Protein AF-A0A7S3H412-F1 (afdb_monomer)

Secondary structure (DSSP, 8-state):
-TTS-HHHHHHHHHHHHHIIIIIIIIIIHHHHHHHHHHHS--GGG-S---HHHHHHHHHHHHHHHHHHHHHHHHHHHHHHHHHHHHS-HHHHHHHHHHHHHHHHHHHHHHHSS--

Structure (mmCIF, N/CA/C/O backbone):
data_AF-A0A7S3H412-F1
#
_entry.id   AF-A0A7S3H412-F1
#
loop_
_atom_site.group_PDB
_atom_site.id
_atom_site.type_symbol
_atom_site.label_atom_id
_atom_site.label_alt_id
_atom_site.label_comp_id
_atom_site.label_asym_id
_atom_site.label_entity_id
_atom_site.label_seq_id
_atom_site.pdbx_PDB_ins_code
_atom_site.Cartn_x
_atom_site.Cartn_y
_atom_site.Cartn_z
_atom_site.occupancy
_atom_site.B_iso_or_equiv
_atom_site.auth_seq_id
_atom_site.auth_comp_id
_atom_site.auth_asym_id
_atom_site.auth_atom_id
_atom_site.pdbx_PDB_model_num
ATOM 1 N N . GLU A 1 1 ? -15.444 -8.115 24.507 1.00 43.97 1 GLU A N 1
ATOM 2 C CA . GLU A 1 1 ? -14.703 -7.051 25.233 1.00 43.97 1 GLU A CA 1
ATOM 3 C C . GLU A 1 1 ? -14.044 -5.957 24.378 1.00 43.97 1 GLU A C 1
ATOM 5 O O . GLU A 1 1 ? -13.823 -4.877 24.906 1.00 43.97 1 GLU A O 1
ATOM 10 N N . LYS A 1 2 ? -13.796 -6.126 23.067 1.00 39.38 2 LYS A N 1
ATOM 11 C CA . LYS A 1 2 ? -13.167 -5.072 22.228 1.00 39.38 2 LYS A CA 1
ATOM 12 C C . LYS A 1 2 ? -14.095 -3.950 21.715 1.00 39.38 2 LYS A C 1
ATOM 14 O O . LYS A 1 2 ? -13.601 -2.991 21.141 1.00 39.38 2 LYS A O 1
ATOM 19 N N . SER A 1 3 ? -15.406 -4.011 21.972 1.00 44.53 3 SER A N 1
ATOM 20 C CA . SER A 1 3 ? -16.361 -2.943 21.605 1.00 44.53 3 SER A CA 1
ATOM 21 C C . SER A 1 3 ? -16.417 -1.782 22.617 1.00 44.53 3 SER A C 1
ATOM 23 O O . SER A 1 3 ? -17.157 -0.827 22.395 1.00 44.53 3 SER A O 1
ATOM 25 N N . LYS A 1 4 ? -15.685 -1.861 23.743 1.00 49.88 4 LYS A N 1
ATOM 26 C CA . LYS A 1 4 ? -15.806 -0.908 24.865 1.00 49.88 4 LYS A CA 1
ATOM 27 C C . LYS A 1 4 ? -14.651 0.092 25.009 1.00 49.88 4 LYS A C 1
ATOM 29 O O . LYS A 1 4 ? -14.781 1.032 25.784 1.00 49.88 4 LYS A O 1
ATOM 34 N N . PHE A 1 5 ? -13.551 -0.051 24.266 1.00 50.25 5 PHE A N 1
ATOM 35 C CA . PHE A 1 5 ? -12.362 0.787 24.461 1.00 50.25 5 PHE A CA 1
ATOM 36 C C . PHE A 1 5 ? -12.067 1.656 23.237 1.00 50.25 5 PHE A C 1
ATOM 38 O O . PHE A 1 5 ? -11.359 1.243 22.320 1.00 50.25 5 PHE A O 1
ATOM 45 N N . ARG A 1 6 ? -12.567 2.900 23.272 1.00 56.91 6 ARG A N 1
ATOM 46 C CA . ARG A 1 6 ? -12.244 3.976 22.312 1.00 56.91 6 ARG A CA 1
ATOM 47 C C . ARG A 1 6 ? -10.738 4.100 22.043 1.00 56.91 6 ARG A C 1
ATOM 49 O O . ARG A 1 6 ? -10.348 4.341 20.909 1.00 56.91 6 ARG A O 1
ATOM 56 N N . ALA A 1 7 ? -9.898 3.890 23.059 1.00 60.34 7 ALA A N 1
ATOM 57 C CA . ALA A 1 7 ? -8.441 3.942 22.924 1.00 60.34 7 ALA A CA 1
ATOM 58 C C . ALA A 1 7 ? -7.889 2.859 21.975 1.00 60.34 7 ALA A C 1
ATOM 60 O O . ALA A 1 7 ? -7.090 3.167 21.099 1.00 60.34 7 ALA A O 1
ATOM 61 N N . GLY A 1 8 ? -8.382 1.618 22.074 1.00 62.12 8 GLY A N 1
ATOM 62 C CA . GLY A 1 8 ? -7.943 0.521 21.204 1.00 62.12 8 GLY A CA 1
ATOM 63 C C . GLY A 1 8 ? -8.408 0.670 19.752 1.00 62.12 8 GLY A C 1
ATOM 64 O O . GLY A 1 8 ? -7.731 0.205 18.843 1.00 62.12 8 GLY A O 1
ATOM 65 N N . GLN A 1 9 ? -9.537 1.348 19.519 1.00 65.62 9 GLN A N 1
ATOM 66 C CA . GLN A 1 9 ? -9.989 1.700 18.168 1.00 65.62 9 GLN A CA 1
ATOM 67 C C . GLN A 1 9 ? -9.142 2.826 17.561 1.00 65.62 9 GLN A C 1
ATOM 69 O O . GLN A 1 9 ? -8.825 2.773 16.378 1.00 65.62 9 GLN A O 1
ATOM 74 N N . ILE A 1 10 ? -8.739 3.817 18.363 1.00 68.88 10 ILE A N 1
ATOM 75 C CA . ILE A 1 10 ? -7.870 4.914 17.913 1.00 68.88 10 ILE A CA 1
ATOM 76 C C . ILE A 1 10 ? -6.476 4.396 17.553 1.00 68.88 10 ILE A C 1
ATOM 78 O O . ILE A 1 10 ? -5.953 4.774 16.508 1.00 68.88 10 ILE A O 1
ATOM 82 N N . ASP A 1 11 ? -5.887 3.519 18.366 1.00 73.19 11 ASP A N 1
ATOM 83 C CA . ASP A 1 11 ? -4.586 2.922 18.038 1.00 73.19 11 ASP A CA 1
ATOM 84 C C . ASP A 1 11 ? -4.659 2.051 16.783 1.00 73.19 11 ASP A C 1
ATOM 86 O O . ASP A 1 11 ? -3.744 2.082 15.966 1.00 73.19 11 ASP A O 1
ATOM 90 N N . LEU A 1 12 ? -5.778 1.358 16.566 1.00 69.62 12 LEU A N 1
ATOM 91 C CA . LEU A 1 12 ? -6.014 0.616 15.332 1.00 69.62 12 LEU A CA 1
ATOM 92 C C . LEU A 1 12 ? -6.148 1.509 14.105 1.00 69.62 12 LEU A C 1
ATOM 94 O O . LEU A 1 12 ? -5.556 1.206 13.075 1.00 69.62 12 LEU A O 1
ATOM 98 N N . ILE A 1 13 ? -6.881 2.617 14.207 1.00 73.12 13 ILE A N 1
ATOM 99 C CA . ILE A 1 13 ? -6.990 3.592 13.116 1.00 73.12 13 ILE A CA 1
ATOM 100 C C . ILE A 1 13 ? -5.619 4.204 12.822 1.00 73.12 13 ILE A C 1
ATOM 102 O O . ILE A 1 13 ? -5.259 4.344 11.660 1.00 73.12 13 ILE A O 1
ATOM 106 N N . LYS A 1 14 ? -4.823 4.520 13.852 1.00 75.69 14 LYS A N 1
ATOM 107 C CA . LYS A 1 14 ? -3.452 5.021 13.678 1.00 75.69 14 LYS A CA 1
ATOM 108 C C . LYS A 1 14 ? -2.545 3.995 13.004 1.00 75.69 14 LYS A C 1
ATOM 110 O O . LYS A 1 14 ? -1.807 4.368 12.102 1.00 75.69 14 LYS A O 1
ATOM 115 N N . GLN A 1 15 ? -2.610 2.729 13.415 1.00 72.38 15 GLN A N 1
ATOM 116 C CA . GLN A 1 15 ? -1.850 1.644 12.789 1.00 72.38 15 GLN A CA 1
ATOM 117 C C . GLN A 1 15 ? -2.274 1.450 11.335 1.00 72.38 15 GLN A C 1
ATOM 119 O O . GLN A 1 15 ? -1.426 1.450 10.457 1.00 72.38 15 GLN A O 1
ATOM 124 N N . THR A 1 16 ? -3.581 1.399 11.077 1.00 74.38 16 THR A N 1
ATOM 125 C CA . THR A 1 16 ? -4.154 1.258 9.732 1.00 74.38 16 THR A CA 1
ATOM 126 C C . THR A 1 16 ? -3.768 2.431 8.835 1.00 74.38 16 THR A C 1
ATOM 128 O O . THR A 1 16 ? -3.410 2.232 7.680 1.00 74.3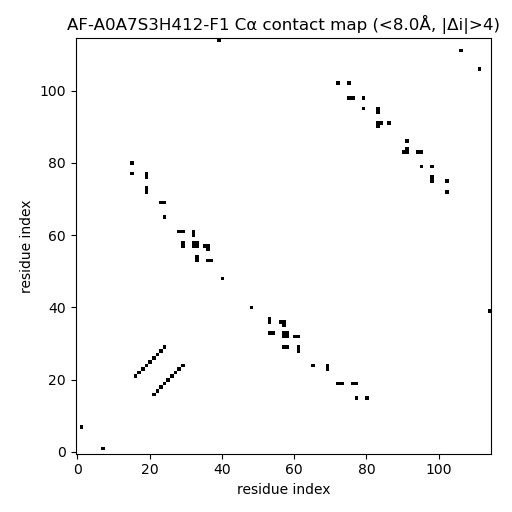8 16 THR A O 1
ATOM 131 N N . ALA A 1 17 ? -3.800 3.659 9.357 1.00 76.75 17 ALA A N 1
ATOM 132 C CA . ALA A 1 17 ? -3.390 4.848 8.622 1.00 76.75 17 ALA A CA 1
ATOM 133 C C . ALA A 1 17 ? -1.877 4.860 8.365 1.00 76.75 17 ALA A C 1
ATOM 135 O O . ALA A 1 17 ? -1.441 5.189 7.269 1.00 76.75 17 ALA A O 1
ATOM 136 N N . TYR A 1 18 ? -1.059 4.467 9.338 1.00 79.88 18 TYR A N 1
ATOM 137 C CA . TYR A 1 18 ? 0.377 4.337 9.118 1.00 79.88 18 TYR A CA 1
ATOM 138 C C . TYR A 1 18 ? 0.676 3.289 8.037 1.00 79.88 18 TYR A C 1
ATOM 140 O O . TYR A 1 18 ? 1.430 3.561 7.105 1.00 79.88 18 TYR A O 1
ATOM 148 N N . ASP A 1 19 ? 0.032 2.126 8.103 1.00 73.12 19 ASP A N 1
ATOM 149 C CA . ASP A 1 19 ? 0.247 1.067 7.120 1.00 73.12 19 ASP A CA 1
ATOM 150 C C . ASP A 1 19 ? -0.232 1.493 5.726 1.00 73.12 19 ASP A C 1
ATOM 152 O O . ASP A 1 19 ? 0.503 1.379 4.750 1.00 73.12 19 ASP A O 1
ATOM 156 N N . ASN A 1 20 ? -1.419 2.095 5.623 1.00 71.75 20 ASN A N 1
ATOM 157 C CA . ASN A 1 20 ? -1.992 2.474 4.333 1.00 71.75 20 ASN A CA 1
ATOM 158 C C . ASN A 1 20 ? -1.329 3.685 3.674 1.00 71.75 20 ASN A C 1
ATOM 160 O O . ASN A 1 20 ? -1.192 3.701 2.452 1.00 71.75 20 ASN A O 1
ATOM 164 N N . PHE A 1 21 ? -0.938 4.697 4.449 1.00 75.19 21 PHE A N 1
ATOM 165 C CA . PHE A 1 21 ? -0.417 5.957 3.907 1.00 75.19 21 PHE A CA 1
ATOM 166 C C . PHE A 1 21 ? 1.109 6.031 3.906 1.00 75.19 21 PHE A C 1
ATOM 168 O O . PHE A 1 21 ? 1.676 6.814 3.146 1.00 75.19 21 PHE A O 1
ATOM 175 N N . ILE A 1 22 ? 1.784 5.264 4.767 1.00 75.94 22 ILE A N 1
ATOM 176 C CA . ILE A 1 22 ? 3.246 5.284 4.872 1.00 75.94 22 ILE A CA 1
ATOM 177 C C . ILE A 1 22 ? 3.822 3.975 4.344 1.00 75.94 22 ILE A C 1
ATOM 179 O O . I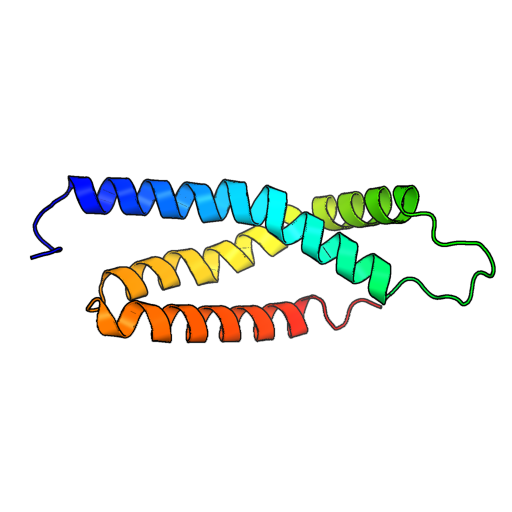LE A 1 22 ? 4.595 3.995 3.388 1.00 75.94 22 ILE A O 1
ATOM 183 N N . HIS A 1 23 ? 3.433 2.831 4.905 1.00 76.25 23 HIS A N 1
ATOM 184 C CA . HIS A 1 23 ? 4.036 1.557 4.515 1.00 76.25 23 HIS A CA 1
ATOM 185 C C . HIS A 1 23 ? 3.680 1.157 3.075 1.00 76.25 23 HIS A C 1
ATOM 187 O O . HIS A 1 23 ? 4.571 0.927 2.254 1.00 76.25 23 HIS A O 1
ATOM 193 N N . TYR A 1 24 ? 2.395 1.137 2.719 1.00 71.62 24 TYR A N 1
ATOM 194 C CA . TYR A 1 24 ? 1.979 0.741 1.376 1.00 71.62 24 TYR A CA 1
ATOM 195 C C . TYR A 1 24 ? 2.440 1.741 0.314 1.00 71.62 24 TYR A C 1
ATOM 197 O O . TYR A 1 24 ? 3.008 1.347 -0.706 1.00 71.62 24 TYR A O 1
ATOM 205 N N . THR A 1 25 ? 2.301 3.035 0.592 1.00 71.25 25 THR A N 1
ATOM 206 C CA . THR A 1 25 ? 2.670 4.108 -0.335 1.00 71.25 25 THR A CA 1
ATOM 207 C C . THR A 1 25 ? 4.182 4.243 -0.541 1.00 71.25 25 THR A C 1
ATOM 209 O O . THR A 1 25 ? 4.617 4.478 -1.665 1.00 71.25 25 THR A O 1
ATOM 212 N N . PHE A 1 26 ? 5.013 4.098 0.490 1.00 73.31 26 PHE A N 1
ATOM 213 C CA . PHE A 1 26 ? 6.453 4.370 0.356 1.00 73.31 26 PHE A CA 1
ATOM 214 C C . PHE A 1 26 ? 7.335 3.124 0.352 1.00 73.31 26 PHE A C 1
ATOM 216 O O . PHE A 1 26 ? 8.495 3.221 -0.039 1.00 73.31 26 PHE A O 1
ATOM 223 N N . VAL A 1 27 ? 6.821 1.959 0.753 1.00 75.62 27 VAL A N 1
ATOM 224 C CA . VAL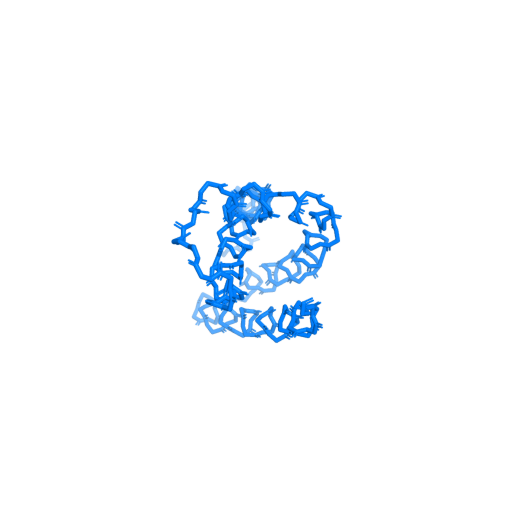 A 1 27 ? 7.607 0.716 0.798 1.00 75.62 27 VAL A CA 1
ATOM 225 C C . VAL A 1 27 ? 7.062 -0.303 -0.190 1.00 75.62 27 VAL A C 1
ATOM 227 O O . VAL A 1 27 ? 7.794 -0.751 -1.068 1.00 75.62 27 VAL A O 1
ATOM 230 N N . TYR A 1 28 ? 5.776 -0.643 -0.100 1.00 77.19 28 TYR A N 1
ATOM 231 C CA . TYR A 1 28 ? 5.208 -1.720 -0.912 1.00 77.19 28 TYR A CA 1
ATOM 232 C C . TYR A 1 28 ? 5.237 -1.408 -2.409 1.00 77.19 28 TYR A C 1
ATOM 234 O O . TYR A 1 28 ? 5.763 -2.204 -3.186 1.00 77.19 28 TYR A O 1
ATOM 242 N N . PHE A 1 29 ? 4.718 -0.249 -2.827 1.00 74.38 29 PHE A N 1
ATOM 243 C CA . PHE A 1 29 ? 4.673 0.081 -4.249 1.00 74.38 29 PHE A CA 1
ATOM 244 C C . PHE A 1 29 ? 6.060 0.272 -4.882 1.00 74.38 29 PHE A C 1
ATOM 246 O O . PHE A 1 29 ? 6.294 -0.331 -5.929 1.00 74.38 29 PHE A O 1
ATOM 253 N N . PRO A 1 30 ? 7.019 1.008 -4.283 1.00 76.31 30 PRO A N 1
ATOM 254 C CA . PRO A 1 30 ? 8.367 1.108 -4.846 1.00 76.31 30 PRO A CA 1
ATOM 255 C C . PRO A 1 30 ? 9.054 -0.251 -4.991 1.00 76.31 30 PRO A C 1
ATOM 257 O O . PRO A 1 30 ? 9.649 -0.527 -6.030 1.00 76.31 30 PRO A O 1
ATOM 260 N N . VAL A 1 31 ? 8.918 -1.135 -3.997 1.00 78.69 31 VAL A N 1
ATOM 261 C CA . VAL A 1 31 ? 9.462 -2.499 -4.065 1.00 78.69 31 VAL A CA 1
ATOM 262 C C . VAL A 1 31 ? 8.755 -3.319 -5.148 1.00 78.69 31 VAL A C 1
ATOM 264 O O . VAL A 1 31 ? 9.413 -4.010 -5.922 1.00 78.69 31 VAL A O 1
ATOM 267 N N . PHE A 1 32 ? 7.432 -3.208 -5.266 1.00 79.19 32 PHE A N 1
ATOM 268 C CA . PHE A 1 32 ? 6.668 -3.881 -6.314 1.00 79.19 32 PHE A CA 1
ATOM 269 C C . PHE A 1 32 ? 7.108 -3.447 -7.719 1.00 79.19 32 PHE A C 1
ATOM 271 O O . PHE A 1 32 ? 7.388 -4.302 -8.556 1.00 79.19 32 PHE A O 1
ATOM 278 N N . TYR A 1 33 ? 7.221 -2.140 -7.973 1.00 73.44 33 TYR A N 1
ATOM 279 C CA . TYR A 1 33 ? 7.672 -1.619 -9.266 1.00 73.44 33 TYR A CA 1
ATOM 280 C C . TYR A 1 33 ? 9.138 -1.973 -9.547 1.00 73.44 33 TYR A C 1
ATOM 282 O O . TYR A 1 33 ? 9.465 -2.296 -10.684 1.00 73.44 33 TYR A O 1
ATOM 290 N N . MET A 1 34 ? 10.000 -2.010 -8.526 1.00 76.31 34 MET A N 1
ATOM 291 C CA . MET A 1 34 ? 11.378 -2.504 -8.650 1.00 76.31 34 MET A CA 1
ATOM 292 C C . MET A 1 34 ? 11.432 -3.958 -9.120 1.00 76.31 34 MET A C 1
ATOM 294 O O . MET A 1 34 ? 12.140 -4.273 -10.074 1.00 76.31 34 MET A O 1
ATOM 298 N N . PHE A 1 35 ? 10.673 -4.852 -8.479 1.00 77.88 35 PHE A N 1
ATOM 299 C CA . PHE A 1 35 ? 10.607 -6.253 -8.897 1.00 77.88 35 PHE A CA 1
ATOM 300 C C . PHE A 1 35 ? 9.930 -6.412 -10.256 1.00 77.88 35 PHE A C 1
ATOM 302 O O . PHE A 1 35 ? 10.363 -7.245 -11.046 1.00 77.88 35 PHE A O 1
ATOM 309 N N . LYS A 1 36 ? 8.910 -5.602 -10.560 1.00 75.56 36 LYS A N 1
ATOM 310 C CA . LYS A 1 36 ? 8.257 -5.594 -11.871 1.00 75.56 36 LYS A CA 1
ATOM 311 C C . LYS A 1 36 ? 9.254 -5.237 -12.972 1.00 75.56 36 LYS A C 1
ATOM 313 O O . LYS A 1 36 ? 9.388 -6.010 -13.912 1.00 75.56 36 LYS A O 1
ATOM 318 N N . GLU A 1 37 ? 9.991 -4.137 -12.828 1.00 75.56 37 GLU A N 1
ATOM 319 C CA . GLU A 1 37 ? 11.021 -3.734 -13.791 1.00 75.56 37 GLU A CA 1
ATOM 320 C C . GLU A 1 37 ? 12.167 -4.746 -13.862 1.00 75.56 37 GLU A C 1
ATOM 322 O O . GLU A 1 37 ? 12.687 -4.977 -14.941 1.00 75.56 37 GLU A O 1
ATOM 327 N N . LEU A 1 38 ? 12.543 -5.393 -12.754 1.00 76.50 38 LEU A N 1
ATOM 328 C CA . LEU A 1 38 ? 13.580 -6.430 -12.750 1.00 76.50 38 LEU A CA 1
ATOM 329 C C . LEU A 1 38 ? 13.134 -7.712 -13.470 1.00 76.50 38 LEU A C 1
ATOM 331 O O . LEU A 1 38 ? 13.932 -8.329 -14.167 1.00 76.50 38 LEU A O 1
ATOM 335 N N . ILE A 1 39 ? 11.870 -8.114 -13.321 1.00 74.25 39 ILE A N 1
ATOM 336 C CA . ILE A 1 39 ? 11.298 -9.292 -13.993 1.00 74.25 39 ILE A CA 1
ATOM 337 C C . ILE A 1 39 ? 11.020 -8.995 -15.475 1.00 74.25 39 ILE A C 1
ATOM 339 O O . ILE A 1 39 ? 11.187 -9.872 -16.318 1.00 74.25 39 ILE A O 1
ATOM 343 N N . GLN A 1 40 ? 10.605 -7.765 -15.795 1.00 71.75 40 GLN A N 1
ATOM 344 C CA . GLN A 1 40 ? 10.372 -7.284 -17.161 1.00 71.75 40 GLN A CA 1
ATOM 345 C C . GLN A 1 40 ? 11.647 -6.745 -17.832 1.00 71.75 40 GLN A C 1
ATOM 347 O O . GLN A 1 40 ? 11.594 -6.362 -19.001 1.00 71.75 40 GLN A O 1
ATOM 352 N N . ALA A 1 41 ? 12.786 -6.716 -17.125 1.00 67.50 41 ALA A N 1
ATOM 353 C CA . ALA A 1 41 ? 14.076 -6.320 -17.673 1.00 67.50 41 ALA A CA 1
ATOM 354 C C . ALA A 1 41 ? 14.478 -7.330 -18.745 1.00 67.50 41 ALA A C 1
ATOM 356 O O . ALA A 1 41 ? 15.018 -8.405 -18.482 1.00 67.50 41 ALA A O 1
ATOM 357 N N . ASP A 1 42 ? 14.169 -6.971 -19.981 1.00 57.53 42 ASP A N 1
ATOM 358 C CA . ASP A 1 42 ? 14.431 -7.798 -21.134 1.00 57.53 42 ASP A CA 1
ATOM 359 C C . ASP A 1 42 ? 15.953 -7.955 -21.295 1.00 57.53 42 ASP A C 1
ATOM 361 O O . ASP A 1 42 ? 16.677 -6.992 -21.570 1.00 57.53 42 ASP A O 1
ATOM 365 N N . SER A 1 43 ? 16.456 -9.187 -21.150 1.00 52.94 43 SER A N 1
ATOM 366 C CA . SER A 1 43 ? 17.860 -9.532 -21.448 1.00 52.94 43 SER A CA 1
ATOM 367 C C . SER A 1 43 ? 18.224 -9.270 -22.922 1.00 52.94 43 SER A C 1
ATOM 369 O O . SER A 1 43 ? 19.390 -9.337 -23.310 1.00 52.94 43 SER A O 1
ATOM 371 N N . SER A 1 44 ? 17.233 -8.913 -23.744 1.00 46.91 44 SER A N 1
ATOM 372 C CA . SER A 1 44 ? 17.333 -8.584 -25.166 1.00 46.91 44 SER A CA 1
ATOM 373 C C . SER A 1 44 ? 18.187 -7.349 -25.495 1.00 46.91 44 SER A C 1
ATOM 375 O O . SER A 1 44 ? 18.507 -7.137 -26.663 1.00 46.91 44 SER A O 1
ATOM 377 N N . LYS A 1 45 ? 18.611 -6.540 -24.511 1.00 50.47 45 LYS A N 1
ATOM 378 C CA . LYS A 1 45 ? 19.501 -5.382 -24.735 1.00 50.47 45 LYS A CA 1
ATOM 379 C C . LYS A 1 45 ? 20.949 -5.577 -24.276 1.00 50.47 45 LYS A C 1
ATOM 381 O O . LYS A 1 45 ? 21.585 -4.586 -23.963 1.00 50.47 45 LYS A O 1
ATOM 386 N N . GLY A 1 46 ? 21.492 -6.799 -24.254 1.00 46.47 46 GLY A N 1
ATOM 387 C CA . GLY A 1 46 ? 22.944 -7.080 -24.372 1.00 46.47 46 GLY A CA 1
ATOM 388 C C . GLY A 1 46 ? 23.936 -6.350 -23.440 1.00 46.47 46 GLY A C 1
ATOM 389 O O . GLY A 1 46 ? 25.141 -6.429 -23.654 1.00 46.47 46 GLY A O 1
ATOM 390 N N . GLY A 1 47 ? 23.463 -5.640 -22.421 1.00 49.53 47 GLY A N 1
ATOM 391 C CA . GLY A 1 47 ? 24.233 -4.834 -21.487 1.00 49.53 47 GLY A CA 1
ATOM 392 C C . GLY A 1 47 ? 23.745 -5.155 -20.085 1.00 49.53 47 GLY A C 1
ATOM 393 O O . GLY A 1 47 ? 22.549 -5.352 -19.883 1.00 49.53 47 GLY A O 1
ATOM 394 N N . GLY A 1 48 ? 24.680 -5.295 -19.146 1.00 56.72 48 GLY A N 1
ATOM 395 C CA . GLY A 1 48 ? 24.4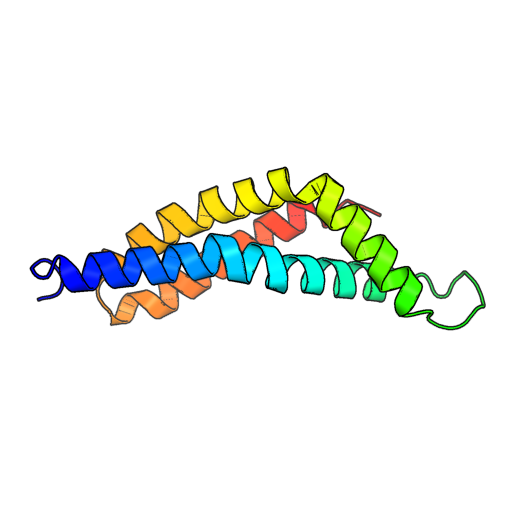08 -5.776 -17.792 1.00 56.72 48 GLY A CA 1
ATOM 396 C C . GLY A 1 48 ? 23.259 -5.051 -17.084 1.00 56.72 48 GLY A C 1
ATOM 397 O O . GLY A 1 48 ? 22.915 -3.915 -17.407 1.00 56.72 48 GLY A O 1
ATOM 398 N N . ILE A 1 49 ? 22.679 -5.734 -16.097 1.00 63.28 49 ILE A N 1
ATOM 399 C CA . ILE A 1 49 ? 21.579 -5.231 -15.270 1.00 63.28 49 ILE A CA 1
ATOM 400 C C . ILE A 1 49 ? 22.048 -3.973 -14.528 1.00 63.28 49 ILE A C 1
ATOM 402 O O . ILE A 1 49 ? 22.767 -4.054 -13.532 1.00 63.28 49 ILE A O 1
ATOM 406 N N . ASP A 1 50 ? 21.643 -2.804 -15.018 1.00 70.25 50 ASP A N 1
ATOM 407 C CA . ASP A 1 50 ? 21.897 -1.526 -14.361 1.00 70.25 50 ASP A CA 1
ATOM 408 C C . ASP A 1 50 ? 20.776 -1.249 -13.352 1.00 70.25 50 ASP A C 1
ATOM 410 O O . ASP A 1 50 ? 19.720 -0.699 -13.674 1.00 70.25 50 ASP A O 1
ATOM 414 N N . VAL A 1 51 ? 21.007 -1.685 -12.113 1.00 70.38 51 VAL A N 1
ATOM 415 C CA . VAL A 1 51 ? 20.043 -1.603 -11.003 1.00 70.38 51 VAL A CA 1
ATOM 416 C C . VAL A 1 51 ? 19.631 -0.153 -10.716 1.00 70.38 51 VAL A C 1
ATOM 418 O O . VAL A 1 51 ? 18.510 0.093 -10.275 1.00 70.38 51 VAL A O 1
ATOM 421 N N . THR A 1 52 ? 20.503 0.818 -11.008 1.00 72.44 52 THR A N 1
ATOM 422 C CA . THR A 1 52 ? 20.214 2.240 -10.777 1.00 72.44 52 THR A CA 1
ATOM 423 C C . THR A 1 52 ? 19.162 2.775 -11.748 1.00 72.44 52 THR A C 1
ATOM 425 O O . THR A 1 52 ? 18.184 3.380 -11.314 1.00 72.44 52 THR A O 1
ATOM 428 N N . LYS A 1 53 ? 19.270 2.439 -13.039 1.00 70.94 53 LYS A N 1
ATOM 429 C CA 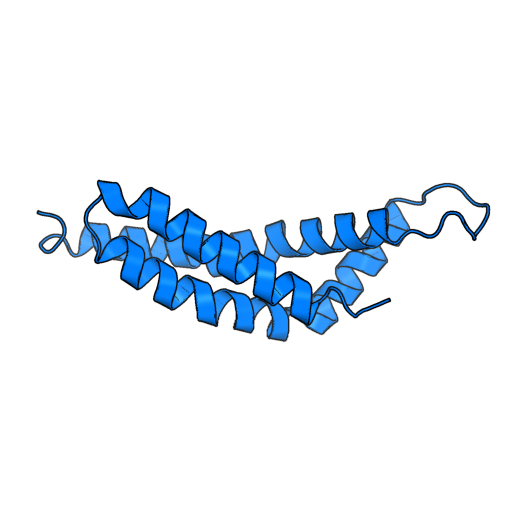. LYS A 1 53 ? 18.268 2.798 -14.060 1.00 70.94 53 LYS A CA 1
ATOM 430 C C . LYS A 1 53 ? 16.935 2.087 -13.866 1.00 70.94 53 LYS A C 1
ATOM 432 O O . LYS A 1 53 ? 15.886 2.668 -14.129 1.00 70.94 53 LYS A O 1
ATOM 437 N N . ILE A 1 54 ? 16.972 0.840 -13.396 1.00 72.75 54 ILE A N 1
ATOM 438 C CA . ILE A 1 54 ? 15.768 0.093 -13.005 1.00 72.75 54 ILE A CA 1
ATOM 439 C C . ILE A 1 54 ? 15.055 0.828 -11.863 1.00 72.75 54 ILE A C 1
ATOM 441 O O . ILE A 1 54 ? 13.846 1.034 -11.934 1.00 72.75 54 ILE A O 1
ATOM 445 N N . GLY A 1 55 ? 15.812 1.298 -10.866 1.00 72.06 55 GLY A N 1
ATOM 446 C CA . GLY A 1 55 ? 15.306 2.126 -9.770 1.00 72.06 55 GLY A CA 1
ATOM 447 C C . GLY A 1 55 ? 14.648 3.418 -10.222 1.00 72.06 55 GLY A C 1
ATOM 448 O O . GLY A 1 55 ? 13.515 3.695 -9.833 1.00 72.06 55 GLY A O 1
ATOM 449 N N . GLU A 1 56 ? 15.323 4.187 -11.071 1.00 76.19 56 GLU A N 1
ATOM 450 C CA . GLU A 1 56 ? 14.795 5.453 -11.587 1.00 76.19 56 GLU A CA 1
ATOM 451 C C . GLU A 1 56 ? 13.518 5.253 -12.417 1.00 76.19 56 GLU A C 1
ATOM 453 O O . GLU A 1 56 ? 12.533 5.971 -12.221 1.00 76.19 56 GLU A O 1
ATOM 458 N N . ASN A 1 57 ? 13.485 4.236 -13.284 1.00 73.25 57 ASN A N 1
ATOM 459 C CA . ASN A 1 57 ? 12.304 3.908 -14.084 1.00 73.25 57 ASN A CA 1
ATOM 460 C C . ASN A 1 57 ? 11.138 3.411 -13.219 1.00 73.25 57 ASN A C 1
ATOM 462 O O . ASN A 1 57 ? 10.000 3.841 -13.424 1.00 73.25 57 ASN A O 1
ATOM 466 N N . ALA A 1 58 ? 11.413 2.554 -12.231 1.00 72.50 58 ALA A N 1
ATOM 467 C CA . ALA A 1 58 ? 10.418 2.059 -11.284 1.00 72.50 58 ALA A CA 1
ATOM 468 C C . ALA A 1 58 ? 9.805 3.202 -10.462 1.00 72.50 58 ALA A C 1
ATOM 470 O O . ALA A 1 58 ? 8.584 3.288 -10.339 1.00 72.50 58 ALA A O 1
ATOM 471 N N . LEU A 1 59 ? 10.634 4.118 -9.950 1.00 74.81 59 LEU A N 1
ATOM 472 C CA . LEU A 1 59 ? 10.190 5.296 -9.198 1.00 74.81 59 LEU A CA 1
ATOM 473 C C . LEU A 1 59 ? 9.398 6.274 -10.069 1.00 74.81 59 LEU A C 1
ATOM 475 O O . LEU A 1 59 ? 8.372 6.783 -9.624 1.00 74.81 59 LEU A O 1
ATOM 479 N N . SER A 1 60 ? 9.826 6.511 -11.311 1.00 76.69 60 SER A N 1
ATOM 480 C CA . SER A 1 60 ? 9.112 7.386 -12.246 1.00 76.69 60 SER A CA 1
ATOM 481 C C . SER A 1 60 ? 7.739 6.816 -12.630 1.00 76.69 60 SER A C 1
ATOM 483 O O . SER A 1 60 ? 6.727 7.520 -12.559 1.00 76.69 60 SER A O 1
ATOM 485 N N . LYS A 1 61 ? 7.666 5.517 -12.957 1.00 74.38 61 LYS A N 1
ATOM 486 C CA . LYS A 1 61 ? 6.398 4.817 -13.226 1.00 74.38 61 LYS A CA 1
ATOM 487 C C . LYS A 1 61 ? 5.496 4.787 -12.001 1.00 74.38 61 LYS A C 1
ATOM 489 O O . LYS A 1 61 ? 4.289 4.989 -12.146 1.00 74.38 61 LYS A O 1
ATOM 494 N N . TYR A 1 62 ? 6.068 4.576 -10.817 1.00 74.00 62 TYR A N 1
ATOM 495 C CA . TYR A 1 62 ? 5.314 4.642 -9.579 1.00 74.00 62 TYR A CA 1
ATOM 496 C C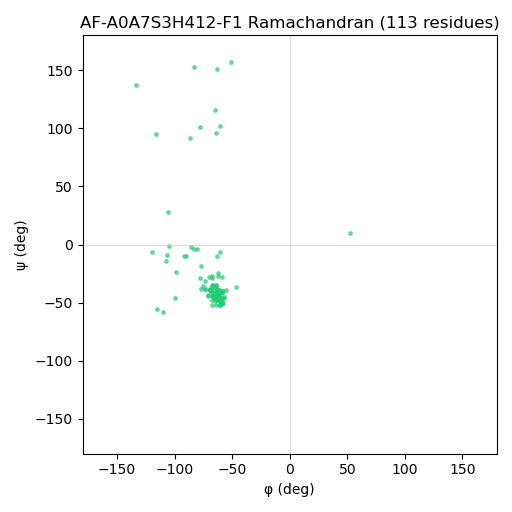 . TYR A 1 62 ? 4.754 6.045 -9.356 1.00 74.00 62 TYR A C 1
ATOM 498 O O . TYR A 1 62 ? 3.564 6.166 -9.117 1.00 74.00 62 TYR A O 1
ATOM 506 N N . TRP A 1 63 ? 5.547 7.109 -9.502 1.00 77.75 63 TRP A N 1
ATOM 507 C CA . TRP A 1 63 ? 5.081 8.479 -9.269 1.00 77.75 63 TRP A CA 1
ATOM 508 C C . TRP A 1 63 ? 3.921 8.880 -10.188 1.00 77.75 63 TRP A C 1
ATOM 510 O O . TRP A 1 63 ? 2.960 9.495 -9.736 1.00 77.75 63 TRP A O 1
ATOM 520 N N . ASN A 1 64 ? 3.958 8.459 -11.454 1.00 77.44 64 ASN A N 1
ATOM 521 C CA . ASN A 1 64 ? 2.864 8.700 -12.400 1.00 77.44 64 ASN A CA 1
ATOM 522 C C . ASN A 1 64 ? 1.578 7.939 -12.041 1.00 77.44 64 ASN A C 1
ATOM 524 O O . ASN A 1 64 ? 0.479 8.394 -12.347 1.00 77.44 64 ASN A O 1
ATOM 528 N N . ASN A 1 65 ? 1.710 6.786 -11.387 1.00 75.19 65 ASN A N 1
ATOM 529 C CA . ASN A 1 65 ? 0.599 5.913 -11.027 1.00 75.19 65 ASN A CA 1
ATOM 530 C C . ASN A 1 65 ? 0.233 5.964 -9.538 1.00 75.19 65 ASN A C 1
ATOM 532 O O . ASN A 1 65 ? -0.723 5.304 -9.130 1.00 75.19 65 ASN A O 1
ATOM 536 N N . CYS A 1 66 ? 0.956 6.744 -8.726 1.00 72.19 66 CYS A N 1
ATOM 537 C CA . CYS A 1 66 ? 0.905 6.636 -7.271 1.00 72.19 66 CYS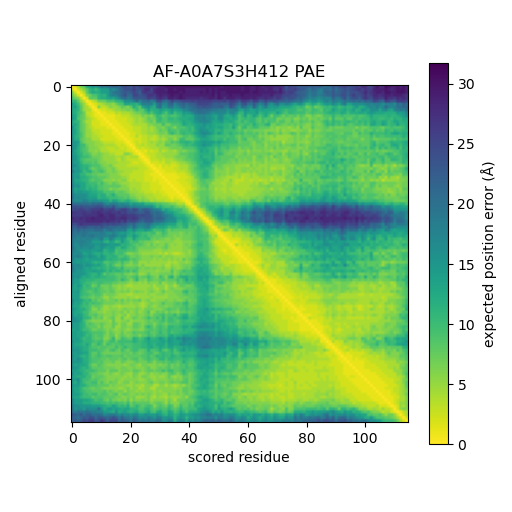 A CA 1
ATOM 538 C C . CYS A 1 66 ? -0.486 6.974 -6.748 1.00 72.19 66 CYS A C 1
ATOM 540 O O . CYS A 1 66 ? -0.986 6.302 -5.857 1.00 72.19 66 CYS A O 1
ATOM 542 N N . VAL A 1 67 ? -1.152 7.969 -7.331 1.00 73.88 67 VAL A N 1
ATOM 543 C CA . VAL A 1 67 ? -2.489 8.382 -6.897 1.00 73.88 67 VAL A CA 1
ATOM 544 C C . VAL A 1 67 ? -3.506 7.284 -7.193 1.00 73.88 67 VAL A C 1
ATOM 546 O O . VAL A 1 67 ? -4.269 6.898 -6.313 1.00 73.88 67 VAL A O 1
ATOM 549 N N . THR A 1 68 ? -3.485 6.742 -8.408 1.00 78.06 68 THR A N 1
ATOM 550 C CA . THR A 1 68 ? -4.418 5.703 -8.849 1.00 78.06 68 THR A CA 1
ATOM 551 C C . THR A 1 68 ? -4.216 4.410 -8.060 1.00 78.06 68 THR A C 1
ATOM 553 O O . THR A 1 68 ? -5.172 3.871 -7.509 1.00 78.06 68 THR A O 1
ATOM 556 N N . ASP A 1 69 ? -2.971 3.947 -7.935 1.00 78.62 69 ASP A N 1
ATOM 557 C CA . ASP A 1 69 ? -2.641 2.699 -7.243 1.00 78.62 69 ASP A CA 1
ATOM 558 C C . ASP A 1 69 ? -2.901 2.794 -5.728 1.00 78.62 69 ASP A C 1
ATOM 560 O O . ASP A 1 69 ? -3.473 1.867 -5.146 1.00 78.62 69 ASP A O 1
ATOM 564 N N . ASN A 1 70 ? -2.573 3.928 -5.090 1.00 78.56 70 ASN A N 1
ATOM 565 C CA . ASN A 1 70 ? -2.888 4.146 -3.675 1.00 78.56 70 ASN A CA 1
ATOM 566 C C . ASN A 1 70 ? -4.401 4.261 -3.439 1.00 78.56 70 ASN A C 1
ATOM 568 O O . ASN A 1 70 ? -4.890 3.720 -2.453 1.00 78.56 70 ASN A O 1
ATOM 572 N N . LEU A 1 71 ? -5.165 4.893 -4.339 1.00 80.50 71 LEU A N 1
ATOM 573 C CA . LEU A 1 71 ? -6.627 4.952 -4.217 1.00 80.50 71 LEU A CA 1
ATOM 574 C C . LEU A 1 71 ? -7.267 3.563 -4.302 1.00 80.50 71 LEU A C 1
ATOM 576 O O . LEU A 1 71 ? -8.148 3.259 -3.497 1.00 80.50 71 LEU A O 1
ATOM 580 N N . TYR A 1 72 ? -6.816 2.702 -5.220 1.00 82.56 72 TYR A N 1
ATOM 581 C CA . TYR A 1 72 ? -7.296 1.318 -5.287 1.00 82.56 72 TYR A CA 1
ATOM 582 C C . TYR A 1 72 ? -6.937 0.534 -4.023 1.00 82.56 72 TYR A C 1
ATOM 584 O O . TYR A 1 72 ? -7.804 -0.147 -3.470 1.00 82.56 72 TYR A O 1
ATOM 592 N N . MET A 1 73 ? -5.706 0.681 -3.524 1.00 79.62 73 MET A N 1
ATOM 593 C CA . MET A 1 73 ? -5.272 0.058 -2.271 1.00 79.62 73 MET A CA 1
ATOM 594 C C . MET A 1 73 ? -6.156 0.506 -1.102 1.00 79.62 73 MET A C 1
ATOM 596 O O . MET A 1 73 ? -6.721 -0.333 -0.402 1.00 79.62 73 MET A O 1
ATOM 600 N N . TRP A 1 74 ? -6.356 1.816 -0.932 1.00 80.38 74 TRP A N 1
ATOM 601 C CA . TRP A 1 74 ? -7.184 2.368 0.141 1.00 80.38 74 TRP A CA 1
ATOM 602 C C . TRP A 1 74 ? -8.649 1.953 0.008 1.00 80.38 74 TRP A C 1
ATOM 604 O O . TRP A 1 74 ? -9.286 1.651 1.013 1.00 80.38 74 TRP A O 1
ATOM 614 N N . SER A 1 75 ? -9.183 1.872 -1.214 1.00 82.50 75 SER A N 1
ATOM 615 C CA . SER A 1 75 ? -10.566 1.437 -1.444 1.00 82.50 75 SER A CA 1
ATOM 616 C C . SER A 1 75 ? -10.835 -0.001 -0.993 1.00 82.50 75 SER A C 1
ATOM 618 O O . SER A 1 75 ? -11.975 -0.333 -0.683 1.00 82.50 75 SER A O 1
ATOM 620 N N . LEU A 1 76 ? -9.797 -0.840 -0.928 1.00 82.50 76 LEU A N 1
ATOM 621 C CA . LEU A 1 76 ? -9.895 -2.242 -0.537 1.00 82.50 76 LEU A CA 1
ATOM 622 C C . LEU A 1 76 ? -9.497 -2.459 0.928 1.00 82.50 76 LEU A C 1
ATOM 624 O O . LEU A 1 76 ? -10.220 -3.125 1.670 1.00 82.50 76 LEU A O 1
ATOM 628 N N . TRP A 1 77 ? -8.384 -1.868 1.362 1.00 78.56 77 TRP A N 1
ATOM 629 C CA . TRP A 1 77 ? -7.849 -2.060 2.709 1.00 78.56 77 TRP A CA 1
ATOM 630 C C . TRP A 1 77 ? -8.594 -1.264 3.773 1.00 78.56 77 TRP A C 1
ATOM 632 O O . TRP A 1 77 ? -8.879 -1.820 4.823 1.00 78.56 77 TRP A O 1
ATOM 642 N N . VAL A 1 78 ? -9.031 -0.027 3.510 1.00 79.69 78 VAL A N 1
ATOM 643 C CA . VAL A 1 78 ? -9.796 0.751 4.505 1.00 79.69 78 VAL A CA 1
ATOM 644 C C . VAL A 1 78 ? -11.095 0.040 4.935 1.00 79.69 78 VAL A C 1
ATOM 646 O O . VAL A 1 78 ? -11.320 -0.101 6.142 1.00 79.69 78 VAL A O 1
ATOM 649 N N . PRO A 1 79 ? -11.960 -0.454 4.022 1.00 81.56 79 PRO A N 1
ATOM 650 C CA . PRO A 1 79 ? -13.117 -1.252 4.430 1.00 81.56 79 PRO A CA 1
ATOM 651 C C . PRO A 1 79 ? -12.736 -2.670 4.881 1.00 81.56 79 PRO A C 1
ATOM 653 O O . PRO A 1 79 ? -13.402 -3.220 5.761 1.00 81.56 79 PRO A O 1
ATOM 656 N N . GLY A 1 80 ? -11.673 -3.257 4.321 1.00 81.06 80 GLY A N 1
ATOM 657 C CA . GLY A 1 80 ? -11.154 -4.563 4.724 1.00 81.06 80 GLY A CA 1
ATOM 658 C C . GLY A 1 80 ? -10.730 -4.596 6.193 1.00 81.06 80 GLY A C 1
ATOM 659 O O . GLY A 1 80 ? -11.189 -5.450 6.949 1.00 81.06 80 GLY A O 1
ATOM 660 N N . ASP A 1 81 ? -9.953 -3.607 6.624 1.00 76.38 81 ASP A N 1
ATOM 661 C CA . ASP A 1 81 ? -9.506 -3.432 8.003 1.00 76.38 81 ASP A CA 1
ATOM 662 C C . ASP A 1 81 ? -10.696 -3.211 8.941 1.00 76.38 81 ASP A C 1
ATOM 664 O O . ASP A 1 81 ? -10.787 -3.843 9.997 1.00 76.38 81 ASP A O 1
ATOM 668 N N . LEU A 1 82 ? -11.683 -2.401 8.538 1.00 77.12 82 LEU A N 1
ATOM 669 C CA . LEU A 1 82 ? -12.911 -2.214 9.316 1.00 77.12 82 LEU A CA 1
ATOM 670 C C . LEU A 1 82 ? -13.636 -3.551 9.567 1.00 77.12 82 LEU A C 1
ATOM 672 O O . LEU A 1 82 ? -14.042 -3.833 10.699 1.00 77.12 82 LEU A O 1
ATOM 676 N N . LEU A 1 83 ? -13.765 -4.393 8.535 1.00 80.44 83 LEU A N 1
ATOM 677 C CA . LEU A 1 83 ? -14.387 -5.717 8.634 1.00 80.44 83 LEU A CA 1
ATOM 678 C C . LEU A 1 83 ? -13.560 -6.682 9.491 1.00 80.44 83 LEU A C 1
ATOM 680 O O . LEU A 1 83 ? -14.113 -7.358 10.362 1.00 80.44 83 LEU A O 1
ATOM 684 N N . VAL A 1 84 ? -12.241 -6.720 9.304 1.00 77.69 84 VAL A N 1
ATOM 685 C CA . VAL A 1 84 ? -11.318 -7.546 10.097 1.00 77.69 84 VAL A CA 1
ATOM 686 C C . VAL A 1 84 ? -11.419 -7.189 11.579 1.00 77.69 84 VAL A C 1
ATOM 688 O O . VAL A 1 84 ? -11.467 -8.074 12.439 1.00 77.69 84 VAL A O 1
ATOM 691 N N . TYR A 1 85 ? -11.519 -5.900 11.907 1.00 70.75 85 TYR A N 1
ATOM 692 C CA . TYR A 1 85 ? -11.625 -5.455 13.293 1.00 70.75 85 TYR A CA 1
ATOM 693 C C . TYR A 1 85 ? -13.012 -5.631 13.904 1.00 70.75 85 TYR A C 1
ATOM 695 O O . TYR A 1 85 ? -13.088 -5.868 15.116 1.00 70.75 85 TYR A O 1
ATOM 703 N N . ALA A 1 86 ? -14.075 -5.592 13.096 1.00 77.69 86 ALA A N 1
ATOM 704 C CA . ALA A 1 86 ? -15.427 -5.952 13.519 1.00 77.69 86 ALA A CA 1
ATOM 705 C C . ALA A 1 86 ? -15.551 -7.453 13.844 1.00 77.69 86 ALA A C 1
ATOM 707 O O . ALA A 1 86 ? -16.357 -7.848 14.689 1.00 77.69 86 ALA A O 1
ATOM 708 N N . CYS A 1 87 ? -14.718 -8.286 13.220 1.00 77.25 87 CYS A N 1
ATOM 709 C CA . CYS A 1 87 ? -14.742 -9.730 13.381 1.00 77.25 87 CYS A CA 1
ATOM 710 C C . CYS A 1 87 ? -13.970 -10.238 14.622 1.00 77.25 87 CYS A C 1
ATOM 712 O O . CYS A 1 87 ? -13.000 -9.624 15.098 1.00 77.25 87 CYS A O 1
ATOM 714 N N . PRO A 1 88 ? -14.378 -11.399 15.171 1.00 78.31 88 PRO A N 1
ATOM 715 C CA . PRO A 1 88 ? -13.690 -12.042 16.285 1.00 78.31 88 PRO A CA 1
ATOM 716 C C . PRO A 1 88 ? -12.258 -12.465 15.907 1.00 78.31 88 PRO A C 1
ATOM 718 O O . PRO A 1 88 ? -11.960 -12.759 14.754 1.00 78.31 88 PRO A O 1
ATOM 721 N N . ILE A 1 89 ? -11.355 -12.489 16.898 1.00 78.19 89 ILE A N 1
ATOM 722 C CA . ILE A 1 89 ? -9.889 -12.558 16.701 1.00 78.19 89 ILE A CA 1
ATOM 723 C C . ILE A 1 89 ? -9.443 -13.747 15.839 1.00 78.19 89 ILE A C 1
ATOM 725 O O . ILE A 1 89 ? -8.566 -13.584 14.996 1.00 78.19 89 ILE A O 1
ATOM 729 N N . TRP A 1 90 ? -10.073 -14.908 16.008 1.00 80.44 90 TRP A N 1
ATOM 730 C CA . TRP A 1 90 ? -9.783 -16.120 15.236 1.00 80.44 90 TRP A CA 1
ATOM 731 C C . TRP A 1 90 ? -10.050 -15.969 13.730 1.00 80.44 90 TRP A C 1
ATOM 733 O O . TRP A 1 90 ? -9.383 -16.611 12.927 1.00 80.44 90 TRP A O 1
ATOM 743 N N . MET A 1 91 ? -10.968 -15.082 13.336 1.00 80.88 91 MET A N 1
ATOM 744 C CA . MET A 1 91 ? -11.330 -14.850 11.936 1.00 80.88 91 MET A CA 1
ATOM 745 C C . MET A 1 91 ? -10.481 -13.757 11.267 1.00 80.88 91 MET A C 1
ATOM 747 O O . MET A 1 91 ? -10.508 -13.614 10.048 1.00 80.88 91 MET A O 1
ATOM 751 N N . ARG A 1 92 ? -9.675 -13.018 12.039 1.00 80.06 92 ARG A N 1
ATOM 752 C CA . ARG A 1 92 ? -8.837 -11.923 11.520 1.00 80.06 92 ARG A CA 1
ATOM 753 C C . ARG A 1 92 ? -7.760 -12.406 10.557 1.00 80.06 92 ARG A C 1
ATOM 755 O O . ARG A 1 92 ? -7.581 -11.812 9.503 1.00 80.06 92 ARG A O 1
ATOM 762 N N . LEU A 1 93 ? -7.072 -13.493 10.912 1.00 81.44 93 LEU A N 1
ATOM 763 C CA . LEU A 1 93 ? -6.029 -14.102 10.080 1.00 81.44 93 LEU A CA 1
ATOM 764 C C . LEU A 1 93 ? -6.589 -14.596 8.729 1.00 81.44 93 LEU A C 1
ATOM 766 O O . LEU A 1 93 ? -6.077 -14.162 7.697 1.00 81.44 93 LEU A O 1
ATOM 770 N N . PRO A 1 94 ? -7.671 -15.405 8.700 1.00 86.69 94 PRO A N 1
ATOM 771 C CA . PRO A 1 94 ? -8.324 -15.794 7.451 1.00 86.69 94 PRO A CA 1
ATOM 772 C C . PRO A 1 94 ? -8.789 -14.607 6.603 1.00 86.69 94 PRO A C 1
ATOM 774 O O . PRO A 1 94 ? -8.524 -14.577 5.405 1.00 86.69 94 PRO A O 1
ATOM 777 N N . LEU A 1 95 ? -9.449 -13.612 7.210 1.00 83.88 95 LEU A N 1
ATOM 778 C CA . LEU A 1 95 ? -9.945 -12.440 6.481 1.00 83.88 95 LEU A CA 1
ATOM 779 C C . LEU A 1 95 ? -8.809 -11.625 5.861 1.00 83.88 95 LEU A C 1
ATOM 781 O O . LEU A 1 95 ? -8.902 -11.273 4.689 1.00 83.88 95 LEU A O 1
ATOM 785 N N . ASN A 1 96 ? -7.716 -11.402 6.596 1.00 81.94 96 ASN A N 1
ATOM 786 C CA . ASN A 1 96 ? -6.535 -10.728 6.053 1.00 81.94 96 ASN A CA 1
ATOM 787 C C . ASN A 1 96 ? -5.976 -11.459 4.827 1.00 81.94 96 ASN A C 1
ATOM 789 O O . ASN A 1 96 ? -5.585 -10.816 3.854 1.00 81.94 96 ASN A O 1
ATOM 793 N N . HIS A 1 97 ? -5.956 -12.794 4.835 1.00 86.12 97 HIS A N 1
ATOM 794 C CA . HIS A 1 97 ? -5.492 -13.575 3.685 1.00 86.12 97 HIS A CA 1
ATOM 795 C C . HIS A 1 97 ? -6.454 -13.493 2.496 1.00 86.12 97 HIS A C 1
ATOM 797 O O . HIS A 1 97 ? -6.000 -13.360 1.363 1.00 86.12 97 HIS A O 1
ATOM 803 N N . VAL A 1 98 ? -7.768 -13.502 2.736 1.00 87.81 98 VAL A N 1
ATOM 804 C CA . VAL A 1 98 ? -8.775 -13.325 1.676 1.00 87.81 98 VAL A CA 1
ATOM 805 C C . VAL A 1 98 ? -8.666 -11.938 1.038 1.00 87.81 98 VAL A C 1
ATOM 807 O O . VAL A 1 98 ? -8.665 -11.832 -0.187 1.00 87.81 98 VAL A O 1
ATOM 810 N N . ILE A 1 99 ? -8.517 -10.885 1.844 1.00 85.94 99 ILE A N 1
ATOM 811 C CA . ILE A 1 99 ? -8.331 -9.508 1.361 1.00 85.94 99 ILE A CA 1
ATOM 812 C C . ILE A 1 99 ? -7.018 -9.395 0.575 1.00 85.94 99 ILE A C 1
ATOM 814 O O . ILE A 1 99 ? -7.002 -8.829 -0.516 1.00 85.94 99 ILE A O 1
ATOM 818 N N . SER A 1 100 ? -5.937 -10.010 1.065 1.00 84.12 100 SER A N 1
ATOM 819 C CA . SER A 1 100 ? -4.644 -10.045 0.362 1.00 84.12 100 SER A CA 1
ATOM 820 C C . SER A 1 100 ? -4.732 -10.778 -0.981 1.00 84.12 100 SER A C 1
ATOM 822 O O . SER A 1 100 ? -4.147 -10.345 -1.976 1.00 84.12 100 SER A O 1
ATOM 824 N N . LEU A 1 101 ? -5.493 -11.873 -1.043 1.00 86.56 101 LEU A N 1
ATOM 825 C CA . LEU A 1 101 ? -5.748 -12.606 -2.280 1.00 86.56 101 LEU A CA 1
ATOM 826 C C . LEU A 1 101 ? -6.587 -11.771 -3.261 1.00 86.56 101 LEU A C 1
ATOM 828 O O . LEU A 1 101 ? -6.243 -11.695 -4.440 1.00 86.56 101 LEU A O 1
ATOM 832 N N . ALA A 1 102 ? -7.625 -11.081 -2.780 1.00 87.06 102 ALA A N 1
ATOM 833 C CA . ALA A 1 102 ? -8.414 -10.146 -3.582 1.00 87.06 102 ALA A CA 1
ATOM 834 C C . ALA A 1 102 ? -7.553 -9.010 -4.155 1.00 87.06 102 ALA A C 1
ATOM 836 O O . ALA A 1 102 ? -7.614 -8.740 -5.355 1.00 87.06 102 ALA A O 1
ATOM 837 N N . TRP A 1 103 ? -6.693 -8.408 -3.328 1.00 85.69 103 TRP A N 1
ATOM 838 C CA . TRP A 1 103 ? -5.739 -7.391 -3.766 1.00 85.69 103 TRP A CA 1
ATOM 839 C C . TRP A 1 103 ? -4.799 -7.916 -4.851 1.00 85.69 103 TRP A C 1
ATOM 841 O O . TRP A 1 103 ? -4.626 -7.273 -5.881 1.00 85.69 103 TRP A O 1
ATOM 851 N N . THR A 1 104 ? -4.247 -9.116 -4.663 1.00 84.31 104 THR A N 1
ATOM 852 C CA . THR A 1 104 ? -3.331 -9.736 -5.631 1.00 84.31 104 THR A CA 1
ATOM 853 C C . THR A 1 104 ? -4.009 -9.948 -6.987 1.00 84.31 104 THR A C 1
ATOM 855 O O . THR A 1 104 ? -3.407 -9.676 -8.025 1.00 84.31 104 THR A O 1
ATOM 858 N N . MET A 1 105 ? -5.280 -10.367 -7.002 1.00 83.50 105 MET A N 1
ATOM 859 C CA . MET A 1 105 ? -6.061 -10.497 -8.238 1.00 83.50 105 MET A CA 1
ATOM 860 C C . MET A 1 105 ? -6.326 -9.142 -8.907 1.00 83.50 105 MET A C 1
ATOM 862 O O . MET A 1 105 ? -6.185 -9.022 -10.124 1.00 83.50 105 MET A O 1
ATOM 866 N N . ILE A 1 106 ? -6.692 -8.112 -8.140 1.00 84.62 106 ILE A N 1
ATOM 867 C CA . ILE A 1 106 ? -6.930 -6.758 -8.670 1.00 84.62 106 ILE A CA 1
ATOM 868 C C . ILE A 1 106 ? -5.643 -6.181 -9.257 1.00 84.62 106 ILE A C 1
ATOM 870 O O . ILE A 1 106 ? -5.637 -5.692 -10.384 1.00 84.62 106 ILE A O 1
ATOM 874 N N . LEU A 1 107 ? -4.539 -6.303 -8.528 1.00 82.56 107 LEU A N 1
ATOM 875 C CA . LEU A 1 107 ? -3.229 -5.826 -8.942 1.00 82.56 107 LEU A CA 1
ATOM 876 C C . LEU A 1 107 ? -2.717 -6.579 -10.180 1.00 82.56 107 LEU A C 1
ATOM 878 O O . LEU A 1 107 ? -2.166 -5.960 -11.089 1.00 82.56 107 LEU A O 1
ATOM 882 N N . SER A 1 108 ? -2.979 -7.886 -10.275 1.00 81.56 108 SER A N 1
ATOM 883 C CA . SER A 1 108 ? -2.702 -8.670 -11.482 1.00 81.56 108 SER A CA 1
ATOM 884 C C . SER A 1 108 ? -3.492 -8.165 -12.696 1.00 81.56 108 SER A C 1
ATOM 886 O O . SER A 1 108 ? -2.916 -8.032 -13.771 1.00 81.56 108 SER A O 1
ATOM 888 N N . ASN A 1 109 ? -4.766 -7.796 -12.535 1.00 79.81 109 ASN A N 1
ATOM 889 C CA . ASN A 1 109 ? -5.561 -7.232 -13.632 1.00 79.81 109 ASN A CA 1
ATOM 890 C C . ASN A 1 109 ? -5.118 -5.811 -14.018 1.00 79.81 109 ASN A C 1
ATOM 892 O O . ASN A 1 109 ? -4.985 -5.513 -15.202 1.00 79.81 109 ASN A O 1
ATOM 896 N N . LEU A 1 110 ? -4.858 -4.941 -13.037 1.00 75.88 110 LEU A N 1
ATOM 897 C CA . LEU A 1 110 ? -4.468 -3.547 -13.279 1.00 75.88 110 LEU A CA 1
ATOM 898 C C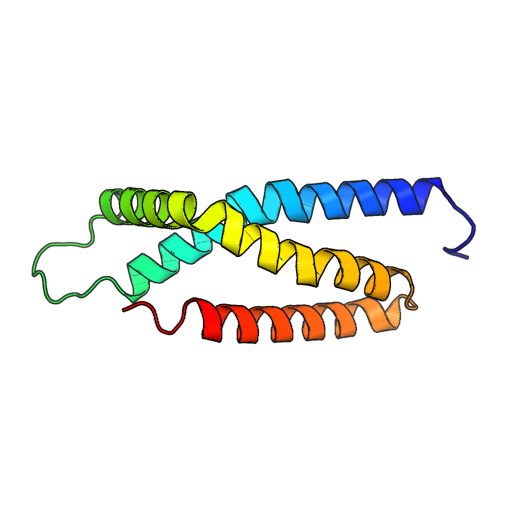 . LEU A 1 110 ? -3.077 -3.426 -13.909 1.00 75.88 110 LEU A C 1
ATOM 900 O O . LEU A 1 110 ? -2.855 -2.569 -14.759 1.00 75.88 110 LEU A O 1
ATOM 904 N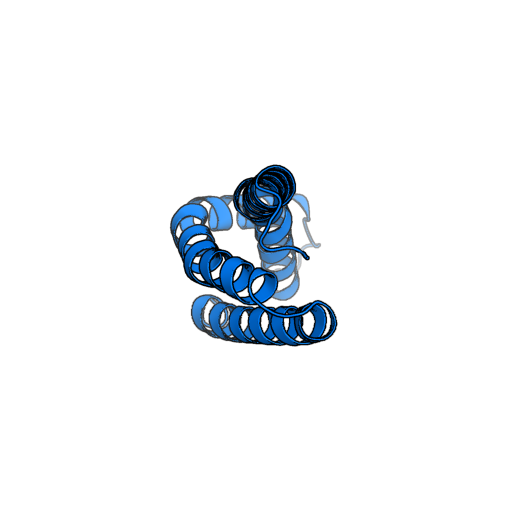 N . ARG A 1 111 ? -2.125 -4.265 -13.482 1.00 71.62 111 ARG A N 1
ATOM 905 C CA . ARG A 1 111 ? -0.700 -4.106 -13.815 1.00 71.62 111 ARG A CA 1
ATOM 906 C C . ARG A 1 111 ? -0.099 -5.275 -14.587 1.00 71.62 111 ARG A C 1
ATOM 908 O O . ARG A 1 111 ? 1.035 -5.143 -15.042 1.00 71.62 111 ARG A O 1
ATOM 915 N N . GLY A 1 112 ? -0.830 -6.372 -14.775 1.00 65.81 112 GLY A N 1
ATOM 916 C CA . GLY A 1 112 ? -0.393 -7.520 -15.576 1.00 65.81 112 GLY A CA 1
ATOM 917 C C . GLY A 1 112 ? -0.488 -7.307 -17.089 1.00 65.81 112 GLY A C 1
ATOM 918 O O . GLY A 1 112 ? 0.177 -8.018 -17.835 1.00 65.81 112 GLY A O 1
ATOM 919 N N . SER A 1 113 ? -1.267 -6.320 -17.552 1.00 58.91 113 SER A N 1
ATOM 920 C CA . SER A 1 113 ? -1.399 -5.994 -18.983 1.00 58.91 113 SER A CA 1
ATOM 921 C C . SER A 1 113 ? -0.415 -4.922 -19.481 1.00 58.91 113 SER A C 1
ATOM 923 O O . SER A 1 113 ? -0.326 -4.706 -20.690 1.00 58.91 113 SER A O 1
ATOM 925 N N . GLU A 1 114 ? 0.310 -4.241 -18.590 1.00 54.97 114 GLU A N 1
ATOM 926 C CA . GLU A 1 114 ? 1.381 -3.311 -18.974 1.00 54.97 114 GLU A CA 1
ATOM 927 C C . GLU A 1 114 ? 2.634 -4.115 -19.352 1.00 54.97 114 GLU A C 1
ATOM 929 O O . GLU A 1 114 ? 3.349 -4.606 -18.470 1.00 54.97 114 GLU A O 1
ATOM 934 N N . LYS A 1 115 ? 2.851 -4.270 -20.664 1.00 45.47 115 LYS A N 1
ATOM 935 C CA . LYS A 1 115 ? 4.129 -4.673 -21.264 1.00 45.47 115 LYS A CA 1
ATOM 936 C C . LYS A 1 115 ? 5.052 -3.471 -21.410 1.00 45.47 115 LYS A C 1
ATOM 938 O O . LYS A 1 115 ? 4.542 -2.399 -21.806 1.00 45.47 115 LYS A O 1
#

Radius of gyration: 17.67 Å; Cα contacts (8 Å, |Δi|>4): 51; chains: 1; bounding box: 41×25×50 Å

Foldseek 3Di:
DVVPDPPVVVVLVVVLCCCLVPVCLPPVQLVVLLVVLVVVVPCVPVDDDPSVVSSVVSVVVCVVCSVVLSVVVCVLSVVLSVVLSVDDVVCNVVSVVVSVVVSVVVCCVVPVPDD

pLDDT: mean 72.97, std 10.64, range [39.38, 87.81]

Organism: NCBI:txid89044

Sequence (115 aa):
EKSKFRAGQIDLIKQTAYDNFIHYTFVYFPVFYMFKELIQADSSKGGGIDVTKIGENALSKYWNNCVTDNLYMWSLWVPGDLLVYACPIWMRLPLNHVISLAWTMILSNLRGSEK

Solvent-accessible surface area (backbone atoms only — not comparable to full-atom values): 6582 Å² total; per-residue (Å²): 126,83,90,75,44,71,67,63,54,50,53,46,52,52,50,52,47,44,43,59,66,44,43,42,60,69,46,49,49,51,51,50,33,38,52,48,43,60,73,66,52,63,76,86,65,86,62,80,90,56,65,65,61,42,45,53,51,20,49,52,54,41,64,78,39,43,67,63,56,49,48,55,50,46,68,50,45,57,58,44,50,52,51,37,69,74,41,61,77,85,53,29,62,61,47,53,51,52,52,50,50,51,49,52,55,49,50,44,63,75,56,64,74,70,126

Mean predicted aligned error: 9.77 Å